Protein AF-A0A957IUA4-F1 (afdb_monomer_lite)

Structure (mmCIF, N/CA/C/O backbone):
data_AF-A0A957IUA4-F1
#
_entry.id   AF-A0A957IUA4-F1
#
loop_
_atom_site.group_PDB
_atom_site.id
_atom_site.type_symbol
_atom_site.label_atom_id
_atom_site.label_alt_id
_atom_site.label_comp_id
_atom_site.label_asym_id
_atom_site.label_entity_id
_atom_site.label_seq_id
_atom_site.pdbx_PDB_ins_code
_atom_site.Cartn_x
_atom_site.Cartn_y
_atom_site.Cartn_z
_atom_site.occupancy
_atom_site.B_iso_or_equiv
_atom_site.auth_seq_id
_atom_site.auth_comp_id
_atom_site.auth_asym_id
_atom_site.auth_atom_id
_atom_site.pdbx_PDB_model_num
ATOM 1 N N . ASN A 1 1 ? -11.545 6.283 6.105 1.00 65.69 1 ASN A N 1
ATOM 2 C CA . ASN A 1 1 ? -11.840 4.854 6.344 1.00 65.69 1 ASN A CA 1
ATOM 3 C C . ASN A 1 1 ? -11.605 4.081 5.069 1.00 65.69 1 ASN A C 1
ATOM 5 O O . ASN A 1 1 ? -12.101 4.502 4.034 1.00 65.69 1 ASN A O 1
ATOM 9 N N . LEU A 1 2 ? -10.830 3.002 5.146 1.00 80.75 2 LEU A N 1
ATOM 10 C CA . LEU A 1 2 ? -10.558 2.102 4.029 1.00 80.75 2 LEU A CA 1
ATOM 11 C C . LEU A 1 2 ? -11.651 1.026 4.011 1.00 80.75 2 LEU A C 1
ATOM 13 O O . LEU A 1 2 ? -11.650 0.143 4.861 1.00 80.75 2 LEU A O 1
ATOM 17 N N . THR A 1 3 ? -12.632 1.161 3.121 1.00 92.12 3 THR A N 1
ATOM 18 C CA . THR A 1 3 ? -13.780 0.235 3.012 1.00 92.12 3 THR A CA 1
ATOM 19 C C . THR A 1 3 ? -13.699 -0.674 1.796 1.00 92.12 3 THR A C 1
ATOM 21 O O . THR A 1 3 ? -14.500 -1.592 1.671 1.00 92.12 3 THR A O 1
ATOM 24 N N . GLU A 1 4 ? -12.751 -0.429 0.900 1.00 93.88 4 GLU A N 1
ATOM 25 C CA . GLU A 1 4 ? -12.513 -1.249 -0.279 1.00 93.88 4 GLU A CA 1
ATOM 26 C C . GLU A 1 4 ? -11.025 -1.571 -0.351 1.00 93.88 4 GLU A C 1
ATOM 28 O O . GLU A 1 4 ? -10.177 -0.706 -0.128 1.00 93.88 4 GLU A O 1
ATOM 33 N N . LEU A 1 5 ? -10.726 -2.837 -0.613 1.00 94.56 5 LEU A N 1
ATOM 34 C CA . LEU A 1 5 ? -9.381 -3.379 -0.711 1.00 94.56 5 LEU A CA 1
ATOM 35 C C . LEU A 1 5 ? -9.303 -4.222 -1.980 1.00 94.56 5 LEU A C 1
ATOM 37 O O . LEU A 1 5 ? -10.234 -4.961 -2.308 1.00 94.56 5 LEU A O 1
ATOM 41 N N . THR A 1 6 ? -8.168 -4.142 -2.658 1.00 94.75 6 THR A N 1
ATOM 42 C CA . THR A 1 6 ? -7.824 -5.034 -3.761 1.00 94.75 6 THR A CA 1
ATOM 43 C C . THR A 1 6 ? -6.549 -5.763 -3.394 1.00 94.75 6 THR A C 1
ATOM 45 O O . THR A 1 6 ? -5.552 -5.127 -3.056 1.00 94.75 6 THR A O 1
ATOM 48 N N . ILE A 1 7 ? -6.602 -7.089 -3.422 1.00 95.69 7 ILE A N 1
ATOM 49 C CA . ILE A 1 7 ? -5.478 -7.962 -3.101 1.00 95.69 7 ILE A CA 1
ATOM 50 C C . ILE A 1 7 ? -5.145 -8.755 -4.356 1.00 95.69 7 ILE A C 1
ATOM 52 O O . ILE A 1 7 ? -6.012 -9.385 -4.962 1.00 95.69 7 ILE A O 1
ATOM 56 N N . PHE A 1 8 ? -3.880 -8.707 -4.743 1.00 95.38 8 PHE A N 1
ATOM 57 C CA . PHE A 1 8 ? -3.334 -9.480 -5.842 1.00 95.38 8 PHE A CA 1
ATOM 58 C C . PHE A 1 8 ? -1.878 -9.813 -5.540 1.00 95.38 8 PHE A C 1
ATOM 60 O O . PHE A 1 8 ? -1.228 -9.142 -4.735 1.00 95.38 8 PHE A O 1
ATOM 67 N N . GLU A 1 9 ? -1.385 -10.850 -6.199 1.00 92.38 9 GLU A N 1
ATOM 68 C CA . GLU A 1 9 ? 0.015 -11.239 -6.159 1.00 92.38 9 GLU A CA 1
ATOM 69 C C . GLU A 1 9 ? 0.682 -10.833 -7.472 1.00 92.38 9 GLU A C 1
ATOM 71 O O . GLU A 1 9 ? 0.046 -10.787 -8.527 1.00 92.38 9 GLU A O 1
ATOM 76 N N . ALA A 1 10 ? 1.968 -10.518 -7.395 1.00 89.56 10 ALA A N 1
ATOM 77 C CA . ALA A 1 10 ? 2.803 -10.258 -8.554 1.00 89.56 10 ALA A CA 1
ATOM 78 C C . ALA A 1 10 ? 4.060 -11.120 -8.450 1.00 89.56 10 ALA A C 1
ATOM 80 O O . ALA A 1 10 ? 4.572 -11.360 -7.352 1.00 89.56 10 ALA A O 1
ATOM 81 N N . GLU A 1 11 ? 4.560 -11.585 -9.592 1.00 88.94 11 GLU A N 1
ATOM 82 C CA . GLU A 1 11 ? 5.797 -12.356 -9.623 1.00 88.94 11 GLU A CA 1
ATOM 83 C C . GLU A 1 11 ? 6.966 -11.510 -9.120 1.00 88.94 11 GLU A C 1
ATOM 85 O O . GLU A 1 11 ? 7.147 -10.350 -9.500 1.00 88.94 11 GLU A O 1
ATOM 90 N N . THR A 1 12 ? 7.793 -12.110 -8.267 1.00 89.44 12 THR A N 1
ATOM 91 C CA . THR A 1 12 ? 9.029 -11.463 -7.836 1.00 89.44 12 THR A CA 1
ATOM 92 C C . THR A 1 12 ? 10.067 -11.624 -8.933 1.00 89.44 12 THR A C 1
ATOM 94 O O . THR A 1 12 ? 10.566 -12.721 -9.174 1.00 89.44 12 THR A O 1
ATOM 97 N N . VAL A 1 13 ? 10.407 -10.518 -9.586 1.00 90.81 13 VAL A N 1
ATOM 98 C CA . VAL A 1 13 ? 11.396 -10.484 -10.665 1.00 90.81 13 VAL A CA 1
ATOM 99 C C . VAL A 1 13 ? 12.536 -9.527 -10.342 1.00 90.81 13 VAL A C 1
ATOM 101 O O . VAL A 1 13 ? 12.398 -8.592 -9.553 1.00 90.81 13 VAL A O 1
ATOM 104 N N . MET A 1 14 ? 13.688 -9.759 -10.971 1.00 92.81 14 MET A N 1
ATOM 105 C CA . MET A 1 14 ? 14.817 -8.840 -10.900 1.00 92.81 14 MET A CA 1
ATOM 106 C C . MET A 1 14 ? 14.629 -7.693 -11.898 1.00 92.81 14 MET A C 1
ATOM 108 O O . MET A 1 14 ? 14.450 -7.916 -13.094 1.00 92.81 14 MET A O 1
ATOM 112 N N . TYR A 1 15 ? 14.736 -6.458 -11.412 1.00 92.12 15 TYR A N 1
ATOM 113 C CA . TYR A 1 15 ? 14.675 -5.259 -12.242 1.00 92.12 15 TYR A CA 1
ATOM 114 C C . TYR A 1 15 ? 16.080 -4.777 -12.597 1.00 92.12 15 TYR A C 1
ATOM 116 O O . TYR A 1 15 ? 16.763 -4.165 -11.778 1.00 92.12 15 TYR A O 1
ATOM 124 N N . LEU A 1 16 ? 16.503 -5.041 -13.831 1.00 95.56 16 LEU A N 1
ATOM 125 C CA . LEU A 1 16 ? 17.795 -4.593 -14.344 1.00 95.56 16 LEU A CA 1
ATOM 126 C C . LEU A 1 16 ? 17.750 -3.085 -14.680 1.00 95.56 16 LEU A C 1
ATOM 128 O O . LEU A 1 16 ? 16.940 -2.689 -15.525 1.00 95.56 16 LEU A O 1
ATOM 132 N N . PRO A 1 17 ? 18.568 -2.216 -14.047 1.00 94.25 17 PRO A N 1
ATOM 133 C CA . PRO A 1 17 ? 18.512 -0.761 -14.243 1.00 94.25 17 PRO A CA 1
ATOM 134 C C . PRO A 1 17 ? 18.662 -0.313 -15.702 1.00 94.25 17 PRO A C 1
ATOM 136 O O . PRO A 1 17 ? 18.082 0.701 -16.101 1.00 94.25 17 PRO A O 1
ATOM 139 N N . GLU A 1 18 ? 19.405 -1.072 -16.506 1.00 97.00 18 GLU A N 1
ATOM 140 C CA . GLU A 1 18 ? 19.619 -0.843 -17.931 1.00 97.00 18 GLU A CA 1
ATOM 141 C C . GLU A 1 18 ? 18.353 -1.009 -18.778 1.00 97.00 18 GLU A C 1
ATOM 143 O O . GLU A 1 18 ? 18.323 -0.516 -19.906 1.00 97.00 18 GLU A O 1
ATOM 148 N N . HIS A 1 19 ? 17.291 -1.631 -18.258 1.00 97.56 19 HIS A N 1
ATOM 149 C CA . HIS A 1 19 ? 15.999 -1.732 -18.941 1.00 97.56 19 HIS A CA 1
ATOM 150 C C . HIS A 1 19 ? 15.154 -0.460 -18.823 1.00 97.56 19 HIS A C 1
ATOM 152 O O . HIS A 1 19 ? 14.096 -0.376 -19.447 1.00 97.56 19 HIS A O 1
ATOM 158 N N . PHE A 1 20 ? 15.616 0.555 -18.085 1.00 97.88 20 PHE A N 1
ATOM 159 C CA . PHE A 1 20 ? 14.823 1.744 -17.785 1.00 97.88 20 PHE A CA 1
ATOM 160 C C . PHE A 1 20 ? 15.475 3.042 -18.264 1.00 97.88 20 PHE A C 1
ATOM 162 O O . PHE A 1 20 ? 16.696 3.210 -18.259 1.00 97.88 20 PHE A O 1
ATOM 169 N N . VAL A 1 21 ? 14.633 3.985 -18.685 1.00 98.06 21 VAL A N 1
ATOM 170 C CA . VAL A 1 21 ? 14.990 5.390 -18.885 1.00 98.06 21 VAL A CA 1
ATOM 171 C C . VAL A 1 21 ? 14.698 6.135 -17.592 1.00 98.06 21 VAL A C 1
ATOM 173 O O . VAL A 1 21 ? 13.543 6.250 -17.178 1.00 98.06 21 VAL A O 1
ATOM 176 N N . TRP A 1 22 ? 15.750 6.654 -16.972 1.00 97.00 22 TRP A N 1
ATOM 177 C CA . TRP A 1 22 ? 15.670 7.392 -15.718 1.00 97.00 22 TRP A CA 1
ATOM 178 C C . TRP A 1 22 ? 15.612 8.894 -15.987 1.00 97.00 22 TRP A C 1
ATOM 180 O O . TRP A 1 22 ? 16.460 9.434 -16.698 1.00 97.00 22 TRP A O 1
ATOM 190 N N . LYS A 1 23 ? 14.622 9.587 -15.420 1.00 97.25 23 LYS A N 1
ATOM 191 C CA . LYS A 1 23 ? 14.477 11.044 -15.558 1.00 97.25 23 LYS A CA 1
ATOM 192 C C . LYS A 1 23 ? 13.924 11.6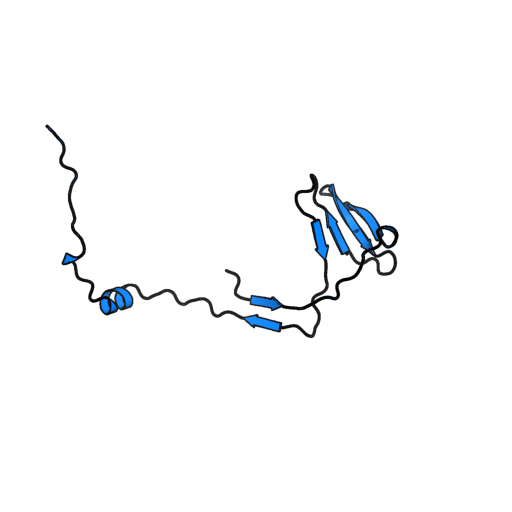76 -14.292 1.00 97.25 23 LYS A C 1
ATOM 194 O O . LYS A 1 23 ? 13.205 11.038 -13.531 1.00 97.25 23 LYS A O 1
ATOM 199 N N . ARG A 1 24 ? 14.244 12.951 -14.074 1.00 96.81 24 ARG A N 1
ATOM 200 C CA . ARG A 1 24 ? 13.656 13.731 -12.982 1.00 96.81 24 ARG A CA 1
ATOM 201 C C . ARG A 1 24 ? 12.371 14.410 -13.442 1.00 96.81 24 ARG A C 1
ATOM 203 O O 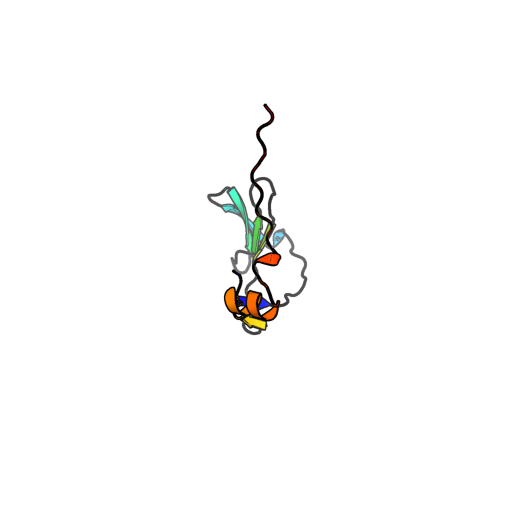. ARG A 1 24 ? 12.345 15.002 -14.520 1.00 96.81 24 ARG A O 1
ATOM 210 N N . ASN A 1 25 ? 11.316 14.337 -12.635 1.00 96.00 25 ASN A N 1
ATOM 211 C CA . ASN A 1 25 ? 10.067 15.051 -12.906 1.00 96.00 25 ASN A CA 1
ATOM 212 C C . ASN A 1 25 ? 10.098 16.492 -12.351 1.00 96.00 25 ASN A C 1
ATOM 214 O O . ASN A 1 25 ? 11.057 16.905 -11.698 1.00 96.00 25 ASN A O 1
ATOM 218 N N . LYS A 1 26 ? 9.017 17.264 -12.557 1.00 96.50 26 LYS A N 1
ATOM 219 C CA . LYS A 1 26 ? 8.893 18.660 -12.074 1.00 96.50 26 LYS A CA 1
ATOM 220 C C . LYS A 1 26 ? 9.032 18.818 -10.551 1.00 96.50 26 LYS A C 1
ATOM 222 O O . LYS A 1 26 ? 9.312 19.913 -10.082 1.00 96.50 26 LYS A O 1
ATOM 227 N N . ARG A 1 27 ? 8.811 17.747 -9.784 1.00 94.50 27 ARG A N 1
ATOM 228 C CA . ARG A 1 27 ? 8.933 17.699 -8.316 1.00 94.50 27 ARG A CA 1
ATOM 229 C C . ARG A 1 27 ? 10.272 17.115 -7.860 1.00 94.50 27 ARG A C 1
ATOM 231 O O . ARG A 1 27 ? 10.438 16.822 -6.683 1.00 94.50 27 ARG A O 1
ATOM 238 N N . ASN A 1 28 ? 11.217 16.946 -8.785 1.00 95.00 28 ASN A N 1
ATOM 239 C CA . ASN A 1 28 ? 12.541 16.383 -8.549 1.00 95.00 28 ASN A CA 1
ATOM 240 C C . ASN A 1 28 ? 12.543 14.902 -8.105 1.00 95.00 28 ASN A C 1
ATOM 242 O O . ASN A 1 28 ? 13.572 14.409 -7.639 1.00 95.00 28 ASN A O 1
ATOM 246 N N . ASN A 1 29 ? 11.434 14.172 -8.283 1.00 96.81 29 ASN A N 1
ATOM 247 C CA . ASN A 1 29 ? 11.439 12.714 -8.128 1.00 96.81 29 ASN A CA 1
ATOM 248 C C . ASN A 1 29 ? 12.260 12.098 -9.259 1.00 96.81 29 ASN A C 1
ATOM 250 O O . ASN A 1 29 ? 12.144 12.545 -10.400 1.00 96.81 29 ASN A O 1
ATOM 254 N N . LEU A 1 30 ? 13.032 11.056 -8.961 1.00 96.94 30 LEU A N 1
ATOM 255 C CA . LEU A 1 30 ? 13.667 10.226 -9.975 1.00 96.94 30 LEU A CA 1
ATOM 256 C C . LEU A 1 30 ? 12.672 9.141 -10.406 1.00 96.94 30 LEU A C 1
ATOM 258 O O . LEU A 1 30 ? 12.294 8.284 -9.613 1.00 96.94 30 LEU A O 1
ATOM 262 N N . GLU A 1 31 ? 12.229 9.198 -11.653 1.00 97.88 31 GLU A N 1
ATOM 263 C CA . GLU A 1 31 ? 11.273 8.263 -12.239 1.00 97.88 31 GLU A CA 1
ATOM 264 C C . GLU A 1 31 ? 11.964 7.349 -13.248 1.00 97.88 31 GLU A C 1
ATOM 266 O O . GLU A 1 31 ? 12.855 7.786 -13.980 1.00 97.88 31 GLU A O 1
ATOM 271 N N . ALA A 1 32 ? 11.517 6.099 -13.317 1.00 97.88 32 ALA A N 1
ATOM 272 C CA . ALA A 1 32 ? 12.007 5.110 -14.268 1.00 97.88 32 ALA A CA 1
ATOM 273 C C . ALA A 1 32 ? 10.887 4.649 -15.196 1.00 97.88 32 ALA A C 1
ATOM 275 O O . ALA A 1 32 ? 9.835 4.197 -14.732 1.00 97.88 32 ALA A O 1
ATOM 276 N N . PHE A 1 33 ? 11.135 4.721 -16.498 1.00 98.06 33 PHE A N 1
ATOM 277 C CA . PHE A 1 33 ? 10.217 4.262 -17.534 1.00 98.06 33 PHE A CA 1
ATOM 278 C C . PHE A 1 33 ? 10.828 3.062 -18.249 1.00 98.06 33 PHE A C 1
ATOM 280 O O . PHE A 1 33 ? 11.987 3.115 -18.653 1.00 98.06 33 PHE A O 1
ATOM 287 N N . ASP A 1 34 ? 10.074 1.978 -18.391 1.00 97.25 34 ASP A N 1
ATOM 288 C CA . ASP A 1 34 ? 10.507 0.778 -19.111 1.00 97.25 34 ASP A CA 1
ATOM 289 C C . ASP A 1 34 ? 10.841 1.133 -20.570 1.00 97.25 34 ASP A C 1
ATOM 291 O O . ASP A 1 34 ? 10.025 1.726 -21.272 1.00 97.25 34 ASP A O 1
ATOM 295 N N . LYS A 1 35 ? 12.048 0.797 -21.040 1.00 97.88 35 LYS A N 1
ATOM 296 C CA . LYS A 1 35 ? 12.533 1.186 -22.377 1.00 97.88 35 LYS A CA 1
ATOM 297 C C . LYS A 1 35 ? 11.706 0.601 -23.519 1.00 97.88 35 LYS A C 1
ATOM 299 O O . LYS A 1 35 ? 11.657 1.198 -24.590 1.00 97.88 35 LYS A O 1
ATOM 304 N N . ARG A 1 36 ? 11.095 -0.569 -23.319 1.00 96.69 36 ARG A N 1
ATOM 305 C CA . ARG A 1 36 ? 10.356 -1.297 -24.359 1.00 96.69 36 ARG A CA 1
ATOM 306 C C . ARG A 1 36 ? 8.917 -0.808 -24.473 1.00 96.69 36 ARG A C 1
ATOM 308 O O . ARG A 1 36 ? 8.377 -0.737 -25.570 1.00 96.69 36 ARG A O 1
ATOM 315 N N . THR A 1 37 ? 8.292 -0.514 -23.341 1.00 95.94 37 THR A N 1
ATOM 316 C CA . THR A 1 37 ? 6.854 -0.220 -23.242 1.00 95.94 37 THR A CA 1
ATOM 317 C C . THR A 1 37 ? 6.554 1.240 -22.926 1.00 95.94 37 THR A C 1
ATOM 319 O O . THR A 1 37 ? 5.411 1.666 -23.053 1.00 95.94 37 THR A O 1
ATOM 322 N N . ASN A 1 38 ? 7.563 2.014 -22.514 1.00 96.06 38 ASN A N 1
ATOM 323 C CA . ASN A 1 38 ? 7.434 3.383 -22.017 1.00 96.06 38 ASN A CA 1
ATOM 324 C C . ASN A 1 38 ? 6.482 3.516 -20.809 1.00 96.06 38 ASN A C 1
ATOM 326 O O . ASN A 1 38 ? 5.964 4.596 -20.525 1.00 96.06 38 ASN A O 1
ATOM 330 N N . VAL A 1 39 ? 6.246 2.419 -20.082 1.00 95.94 39 VAL A N 1
ATOM 331 C CA . VAL A 1 39 ? 5.425 2.402 -18.866 1.00 95.94 39 VAL A CA 1
ATOM 332 C C . VAL A 1 39 ? 6.252 2.897 -17.682 1.00 95.94 39 VAL A C 1
ATOM 334 O O . VAL A 1 39 ? 7.397 2.486 -17.495 1.00 95.94 39 VAL A O 1
ATOM 337 N N . HIS A 1 40 ? 5.669 3.772 -16.864 1.00 97.19 40 HIS A N 1
ATOM 338 C CA . HIS A 1 40 ? 6.271 4.243 -15.615 1.00 97.19 40 HIS A CA 1
A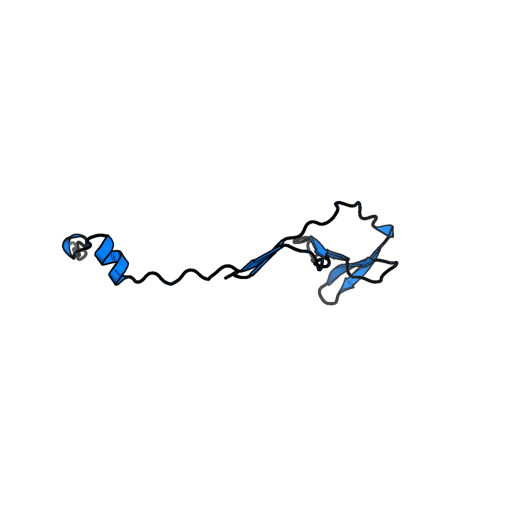TOM 339 C C . HIS A 1 40 ? 6.288 3.109 -14.584 1.00 97.19 40 HIS A C 1
ATOM 341 O O . HIS A 1 40 ? 5.232 2.624 -14.193 1.00 97.19 40 HIS A O 1
ATOM 347 N N . ARG A 1 41 ? 7.480 2.681 -14.155 1.00 96.06 41 ARG A N 1
ATOM 348 C CA . ARG A 1 41 ? 7.662 1.545 -13.236 1.00 96.06 41 ARG A CA 1
ATOM 349 C C . ARG A 1 41 ? 8.141 1.939 -11.850 1.00 96.06 41 ARG A C 1
ATOM 351 O O . ARG A 1 41 ? 7.691 1.349 -10.875 1.00 96.06 41 ARG A O 1
ATOM 358 N N . PHE A 1 42 ? 9.011 2.942 -11.742 1.00 96.88 42 PHE A N 1
ATOM 359 C CA . PHE A 1 42 ? 9.565 3.341 -10.446 1.00 96.88 42 PHE A CA 1
ATOM 360 C C . PHE A 1 42 ? 9.460 4.835 -10.202 1.00 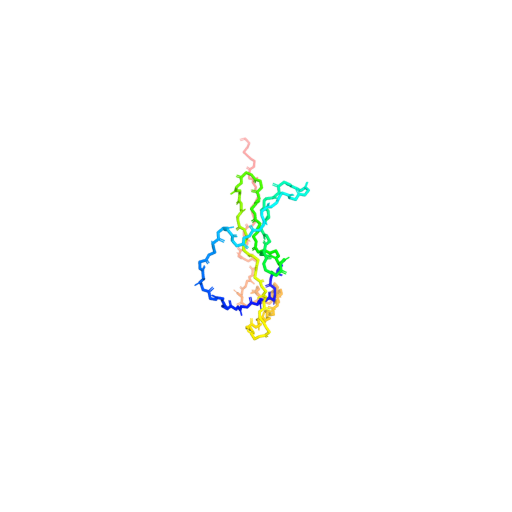96.88 42 PHE A C 1
ATOM 362 O O . PHE A 1 42 ? 9.641 5.642 -11.113 1.00 96.88 42 PHE A O 1
ATOM 369 N N . THR A 1 43 ? 9.230 5.197 -8.942 1.00 97.38 43 THR A N 1
ATOM 370 C CA . THR A 1 43 ? 9.384 6.567 -8.449 1.00 97.38 43 THR A CA 1
ATOM 371 C C . THR A 1 43 ? 10.213 6.557 -7.178 1.00 97.38 43 THR A C 1
ATOM 373 O O . THR A 1 43 ? 9.840 5.929 -6.189 1.00 97.38 43 THR A O 1
ATOM 376 N N . TRP A 1 44 ? 11.307 7.306 -7.184 1.00 96.12 44 TRP A N 1
ATOM 377 C CA . TRP A 1 44 ? 12.112 7.589 -6.007 1.00 96.12 44 TRP A CA 1
ATOM 378 C C . TRP A 1 44 ? 11.949 9.062 -5.632 1.00 96.12 44 TRP A C 1
ATOM 380 O O . TRP A 1 44 ? 12.231 9.955 -6.437 1.00 96.12 44 TRP A O 1
ATOM 390 N N . GLN A 1 45 ? 11.459 9.329 -4.423 1.00 95.56 45 GLN A N 1
ATOM 391 C CA . GLN A 1 45 ? 11.288 10.696 -3.933 1.00 95.56 45 GLN A CA 1
ATOM 392 C C . GLN A 1 45 ? 12.637 11.380 -3.636 1.00 95.56 45 GLN A C 1
ATOM 394 O O . GLN A 1 45 ? 13.612 10.702 -3.285 1.00 95.56 45 GLN A O 1
ATOM 399 N N . PRO A 1 46 ? 12.706 12.725 -3.734 1.00 91.94 46 PRO A N 1
ATOM 400 C CA . PRO A 1 46 ? 13.829 13.509 -3.243 1.00 91.94 46 PRO A CA 1
ATOM 401 C C . PRO A 1 46 ? 14.196 13.118 -1.814 1.00 91.94 46 PRO A C 1
ATOM 403 O O . PRO A 1 46 ? 13.332 12.754 -1.021 1.00 91.94 46 PRO A O 1
ATOM 406 N N . HIS A 1 47 ? 15.482 13.206 -1.482 1.00 87.00 47 HIS A N 1
ATOM 407 C CA . HIS A 1 47 ? 16.014 12.877 -0.152 1.00 87.00 47 HIS A CA 1
ATOM 408 C C . HIS A 1 47 ? 15.855 11.408 0.278 1.00 87.00 47 HIS A C 1
ATOM 410 O O . HIS A 1 47 ? 16.263 11.055 1.378 1.00 87.00 47 HIS A O 1
ATOM 416 N N . GLY A 1 48 ? 15.331 10.539 -0.592 1.00 79.69 48 GLY A N 1
ATOM 417 C CA . GLY A 1 48 ? 15.315 9.095 -0.378 1.00 79.69 48 GLY A CA 1
ATOM 418 C C . GLY A 1 48 ? 14.258 8.590 0.604 1.00 79.69 48 GLY A C 1
ATOM 419 O O . GLY A 1 48 ? 14.314 7.425 0.979 1.00 79.69 48 GLY A O 1
ATOM 420 N N . SER A 1 49 ? 13.282 9.419 0.985 1.00 89.31 49 SER A N 1
ATOM 421 C CA . SER A 1 49 ? 12.224 9.069 1.947 1.00 89.31 49 SER A CA 1
ATOM 422 C C . SER A 1 49 ? 11.346 7.893 1.516 1.00 89.31 49 SER A C 1
ATOM 424 O O . SER A 1 49 ? 10.764 7.223 2.365 1.00 89.31 49 SER A O 1
ATOM 426 N N . GLN A 1 50 ? 11.218 7.652 0.207 1.00 95.75 50 GLN A N 1
ATOM 427 C CA . GLN A 1 50 ? 10.353 6.609 -0.332 1.00 95.75 50 GLN A CA 1
ATOM 428 C C . GLN A 1 50 ? 10.807 6.150 -1.721 1.00 95.75 50 GLN A C 1
ATOM 430 O O . GLN A 1 50 ? 11.106 6.968 -2.599 1.00 95.75 50 GLN A O 1
ATOM 435 N N . PHE A 1 51 ? 10.761 4.835 -1.930 1.00 94.31 51 PHE A N 1
ATOM 436 C CA . PHE A 1 51 ? 10.864 4.178 -3.229 1.00 94.31 51 PHE A CA 1
ATOM 437 C C . PHE A 1 51 ? 9.551 3.443 -3.515 1.00 94.31 51 PHE A C 1
ATOM 439 O O . PHE A 1 51 ? 9.055 2.705 -2.668 1.00 94.31 51 PHE A O 1
ATOM 446 N N 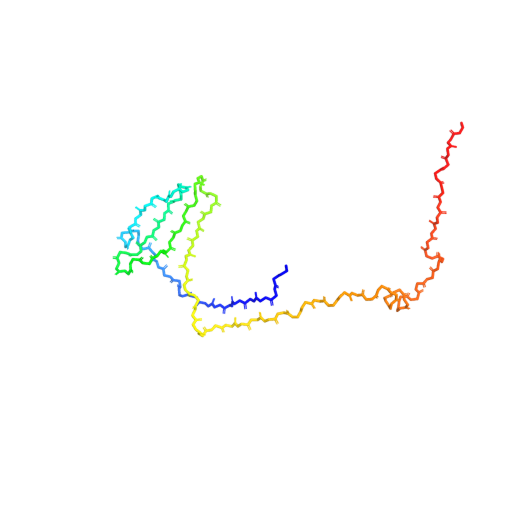. THR A 1 52 ? 8.955 3.692 -4.680 1.00 95.44 52 THR A N 1
ATOM 447 C CA . THR A 1 52 ? 7.662 3.124 -5.087 1.00 95.44 52 THR A CA 1
ATOM 448 C C . THR A 1 52 ? 7.830 2.318 -6.365 1.00 95.44 52 THR A C 1
ATOM 450 O O . THR A 1 52 ? 8.373 2.836 -7.343 1.00 95.44 52 THR A O 1
ATOM 453 N N . ILE A 1 53 ? 7.314 1.090 -6.357 1.00 94.25 53 ILE A N 1
ATOM 454 C CA . ILE A 1 53 ? 7.140 0.241 -7.537 1.00 94.25 53 ILE A CA 1
ATOM 455 C C . ILE A 1 53 ? 5.684 0.372 -7.986 1.00 94.25 53 ILE A C 1
ATOM 457 O O . ILE A 1 53 ? 4.771 0.264 -7.169 1.00 94.25 53 ILE A O 1
ATOM 461 N N . ILE A 1 54 ? 5.477 0.667 -9.266 1.00 94.00 54 ILE A N 1
ATOM 462 C CA . ILE A 1 54 ? 4.159 0.858 -9.866 1.00 94.00 54 ILE A CA 1
ATOM 463 C C . ILE A 1 54 ? 3.793 -0.421 -10.616 1.00 94.00 54 ILE A C 1
ATOM 465 O O . ILE A 1 54 ? 4.401 -0.746 -11.639 1.00 94.00 54 ILE A O 1
ATOM 469 N N . GLU A 1 55 ? 2.771 -1.110 -10.113 1.00 91.56 55 GLU A N 1
ATOM 470 C CA . GLU A 1 55 ? 2.202 -2.299 -10.741 1.00 91.56 55 GLU A CA 1
ATOM 471 C C . GLU A 1 55 ? 0.780 -2.052 -11.228 1.00 91.56 55 GLU A C 1
ATOM 473 O O . GLU A 1 55 ? -0.010 -1.338 -10.604 1.00 91.56 55 GLU A O 1
ATOM 478 N N . SER A 1 56 ? 0.449 -2.669 -12.359 1.00 90.44 56 SER A N 1
ATOM 479 C CA . SER A 1 56 ? -0.924 -2.742 -12.839 1.00 90.44 56 SER A CA 1
ATOM 480 C C . SER A 1 56 ? -1.688 -3.787 -12.036 1.00 90.44 56 SER A C 1
ATOM 482 O O . SER A 1 56 ? -1.256 -4.935 -11.955 1.00 90.44 56 SER A O 1
ATOM 484 N N . VAL A 1 57 ? -2.844 -3.407 -11.500 1.00 92.62 57 VAL A N 1
ATOM 485 C CA . VAL A 1 57 ? -3.758 -4.353 -10.856 1.00 92.62 57 VAL A CA 1
ATOM 486 C C . VAL A 1 57 ? -4.320 -5.304 -11.927 1.00 92.62 57 VAL A C 1
ATOM 488 O O . VAL A 1 57 ? -4.861 -4.815 -12.924 1.00 92.62 57 VAL A O 1
ATOM 491 N N . PRO A 1 58 ? -4.192 -6.634 -11.772 1.00 93.69 58 PRO A N 1
ATOM 492 C CA . PRO A 1 58 ? -4.734 -7.591 -12.730 1.00 93.69 58 PRO A CA 1
ATOM 493 C C . PRO A 1 58 ? -6.267 -7.633 -12.679 1.00 93.69 58 PRO A C 1
ATOM 495 O O . PRO A 1 58 ? -6.882 -7.342 -11.653 1.00 93.69 58 PRO A O 1
ATOM 498 N N . ASN A 1 59 ? -6.889 -8.044 -13.790 1.00 93.38 59 ASN A N 1
ATOM 499 C CA . ASN A 1 59 ? -8.346 -8.222 -13.859 1.00 93.38 59 ASN A CA 1
ATOM 500 C C . ASN A 1 59 ? -8.830 -9.303 -12.882 1.00 93.38 59 ASN A C 1
ATOM 502 O O . ASN A 1 59 ? -9.881 -9.158 -12.263 1.00 93.38 59 ASN A O 1
ATOM 506 N N . GLU A 1 60 ? -8.051 -10.375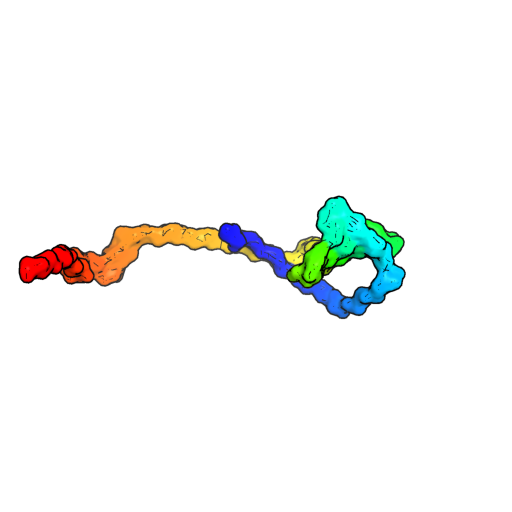 -12.740 1.00 94.12 60 GLU A N 1
ATOM 507 C CA . GLU A 1 60 ? -8.283 -11.427 -11.756 1.00 94.12 60 GLU A CA 1
ATOM 508 C C . GLU A 1 60 ? -7.576 -11.049 -10.452 1.00 94.12 60 GLU A C 1
ATOM 510 O O . GLU A 1 60 ? -6.368 -11.217 -10.299 1.00 94.12 60 GLU A O 1
ATOM 515 N N . CYS A 1 61 ? -8.333 -10.482 -9.516 1.00 95.81 61 CYS A N 1
ATOM 516 C CA . CYS A 1 61 ? -7.856 -10.121 -8.186 1.00 95.81 61 CYS A CA 1
ATOM 517 C C . CYS A 1 61 ? -8.963 -10.296 -7.141 1.00 95.81 61 CYS A C 1
ATOM 519 O O . CYS A 1 61 ? -10.154 -10.348 -7.459 1.00 95.81 61 CYS A O 1
ATOM 521 N N . LEU A 1 62 ? -8.573 -10.380 -5.869 1.00 96.88 62 LEU A N 1
ATOM 522 C CA . LEU A 1 62 ? -9.515 -10.443 -4.761 1.00 96.88 62 LEU A CA 1
ATOM 523 C C . LEU A 1 62 ? -9.976 -9.028 -4.394 1.00 96.88 62 LEU A C 1
ATOM 525 O O . LEU A 1 62 ? -9.184 -8.190 -3.959 1.00 96.88 62 LEU A O 1
ATOM 529 N N . LEU A 1 63 ? -11.280 -8.782 -4.523 1.00 96.31 63 LEU A N 1
ATOM 530 C CA . LEU A 1 63 ? -11.926 -7.539 -4.110 1.00 96.31 63 LEU A CA 1
ATOM 531 C C . LEU A 1 63 ? -12.634 -7.744 -2.770 1.00 96.31 63 LEU A C 1
ATOM 533 O O . LEU A 1 63 ? -13.570 -8.536 -2.671 1.00 96.31 63 LEU A O 1
ATOM 537 N N . ILE A 1 64 ? -12.218 -7.005 -1.742 1.00 96.25 64 ILE A N 1
ATOM 538 C CA . ILE A 1 64 ? -12.854 -7.040 -0.422 1.00 96.25 64 ILE A CA 1
ATOM 539 C C . ILE A 1 64 ? -13.549 -5.707 -0.182 1.00 96.25 64 ILE A C 1
ATOM 541 O O . ILE A 1 64 ? -12.917 -4.650 -0.179 1.00 96.25 64 ILE A O 1
ATOM 545 N N . LYS A 1 65 ? -14.859 -5.767 0.065 1.00 95.50 65 LYS A N 1
ATOM 546 C CA . LYS A 1 65 ? -15.654 -4.620 0.506 1.00 95.50 65 LYS A CA 1
ATOM 547 C C . LYS A 1 65 ? -16.044 -4.809 1.961 1.00 95.50 65 LYS A C 1
ATOM 549 O O . LYS A 1 65 ? -16.728 -5.765 2.315 1.00 95.50 65 LYS A O 1
ATOM 554 N N . LEU A 1 66 ? -15.603 -3.888 2.803 1.00 92.12 66 LEU A N 1
ATOM 555 C CA . LEU A 1 66 ? -15.928 -3.860 4.217 1.00 92.12 66 LEU A CA 1
ATOM 556 C C . LEU A 1 66 ? -17.177 -3.012 4.423 1.00 92.12 66 LEU A C 1
ATOM 558 O O . LEU A 1 66 ? -17.241 -1.851 4.011 1.00 92.12 66 LEU A O 1
ATOM 562 N N . GLN A 1 67 ? -18.159 -3.569 5.124 1.00 89.88 67 GLN A N 1
ATOM 563 C CA . GLN A 1 67 ? -19.233 -2.752 5.661 1.00 89.88 67 GLN A CA 1
ATOM 564 C C . GLN A 1 67 ? -18.646 -1.850 6.747 1.00 89.88 67 GLN A C 1
ATOM 566 O O . GLN A 1 67 ? -18.009 -2.328 7.686 1.00 89.88 67 GLN A O 1
ATOM 571 N N . SER A 1 68 ? -18.877 -0.541 6.636 1.00 87.88 68 SER A N 1
ATOM 572 C CA . SER A 1 68 ? -18.488 0.367 7.713 1.00 87.88 68 SER A CA 1
ATOM 573 C C . SER A 1 68 ? -19.184 -0.057 9.010 1.00 87.88 68 SER A C 1
ATOM 575 O O . SER A 1 68 ? -20.395 -0.321 8.983 1.00 87.88 68 SER A O 1
ATOM 577 N N . PRO A 1 69 ? -18.458 -0.129 10.140 1.00 85.00 69 PRO A N 1
ATOM 578 C CA . PRO A 1 69 ? -19.076 -0.467 11.408 1.00 85.00 69 PRO A CA 1
ATOM 579 C C . PRO A 1 69 ? -20.178 0.550 11.696 1.00 85.00 69 PRO A C 1
ATOM 581 O O . PRO A 1 69 ? -19.991 1.763 11.547 1.00 85.00 69 PRO A O 1
ATOM 584 N N . ARG A 1 70 ? -21.357 0.047 12.070 1.00 86.81 70 ARG A N 1
ATOM 585 C CA . ARG A 1 70 ? -22.444 0.920 12.512 1.00 86.81 70 ARG A CA 1
ATOM 586 C C . ARG A 1 70 ? -21.986 1.621 13.785 1.00 86.81 70 ARG A C 1
ATOM 588 O O . ARG A 1 70 ? -21.297 1.023 14.612 1.00 86.81 70 ARG A O 1
ATOM 595 N N . LYS A 1 71 ? -22.365 2.889 13.943 1.00 88.88 71 LYS A N 1
ATOM 596 C CA . LYS A 1 71 ? -22.180 3.565 15.227 1.00 88.88 71 LYS A CA 1
ATOM 597 C C . LYS A 1 71 ? -22.956 2.775 16.278 1.00 88.88 71 LYS A C 1
ATOM 599 O O . LYS A 1 71 ? -24.106 2.415 16.032 1.00 88.88 71 LYS A O 1
ATOM 604 N N . LEU A 1 72 ? -22.308 2.491 17.403 1.00 90.31 72 LEU A N 1
ATOM 605 C CA . LEU A 1 72 ? -22.990 1.890 18.538 1.00 90.31 72 LEU A CA 1
ATOM 606 C C . LEU A 1 72 ? -24.049 2.869 19.038 1.00 90.31 72 LEU A C 1
ATOM 608 O O . LEU A 1 72 ? -23.774 4.064 19.186 1.00 90.31 72 LEU A O 1
ATOM 612 N N . ASP A 1 73 ? -25.244 2.348 19.279 1.00 93.25 73 ASP A N 1
ATOM 613 C CA . ASP A 1 73 ? -26.261 3.070 20.022 1.00 93.25 73 ASP A CA 1
ATOM 614 C C . ASP A 1 73 ? -25.813 3.123 21.484 1.00 93.25 73 ASP A C 1
ATOM 616 O O . ASP A 1 73 ? -25.678 2.093 22.147 1.00 93.25 73 ASP A O 1
ATOM 620 N N . LYS A 1 74 ? -25.504 4.333 21.955 1.00 94.00 74 LYS A N 1
ATOM 621 C CA . LYS A 1 74 ? -24.976 4.544 23.302 1.00 94.00 74 LYS A CA 1
ATOM 622 C C . LYS A 1 74 ? -25.969 4.075 24.357 1.00 94.00 74 LYS A C 1
ATOM 624 O O . LYS A 1 74 ? -25.544 3.454 25.325 1.00 94.00 74 LYS A O 1
ATOM 629 N N . ASP A 1 75 ? -27.256 4.330 24.148 1.00 93.62 75 ASP A N 1
ATOM 630 C CA . ASP A 1 75 ? -28.288 4.020 25.133 1.00 93.62 75 ASP A CA 1
ATOM 631 C C . ASP A 1 75 ? -28.476 2.505 25.228 1.00 93.62 75 ASP A C 1
ATOM 633 O O . ASP A 1 75 ? -28.470 1.947 26.324 1.00 93.62 75 ASP A O 1
ATOM 637 N N . ALA A 1 76 ? -28.504 1.816 24.082 1.00 94.25 76 ALA A N 1
ATOM 638 C CA . ALA A 1 76 ? -28.564 0.356 24.043 1.00 94.25 76 ALA A CA 1
ATOM 639 C C . ALA A 1 76 ? -27.342 -0.303 24.711 1.00 94.25 76 ALA A C 1
ATOM 641 O O . ALA A 1 76 ? -27.482 -1.308 25.408 1.00 94.25 76 ALA A O 1
ATOM 642 N N . VAL A 1 77 ? -26.140 0.261 24.529 1.00 95.31 77 VAL A N 1
ATOM 643 C CA . VAL A 1 77 ? -24.919 -0.233 25.190 1.00 95.31 77 VAL A CA 1
ATOM 644 C C . VAL A 1 77 ? -24.990 -0.032 26.703 1.00 95.31 77 VAL A C 1
ATOM 646 O O . VAL A 1 77 ? -24.711 -0.969 27.446 1.00 95.31 77 VAL A O 1
ATOM 649 N N . LEU A 1 78 ? -25.380 1.157 27.173 1.00 95.25 78 LEU A N 1
ATOM 650 C CA . LEU A 1 78 ? -25.514 1.438 28.607 1.00 95.25 78 LEU A CA 1
ATOM 651 C C . LEU A 1 78 ? -26.573 0.541 29.258 1.00 95.25 78 LEU A C 1
ATOM 653 O O . LEU A 1 78 ? -26.333 -0.009 30.332 1.00 95.25 78 LEU A O 1
ATOM 657 N N . GLN A 1 79 ? -27.699 0.320 28.578 1.00 95.69 79 GLN A N 1
ATOM 658 C CA . GLN A 1 79 ? -28.741 -0.592 29.037 1.00 95.69 79 GLN A CA 1
ATOM 659 C C . GLN A 1 79 ? -28.231 -2.036 29.139 1.00 95.69 79 GLN A C 1
ATOM 661 O O . GLN A 1 79 ? -28.461 -2.691 30.152 1.00 95.69 79 GLN A O 1
ATOM 666 N N . ALA A 1 80 ? -27.506 -2.534 28.131 1.00 96.50 80 ALA A N 1
ATOM 667 C CA . ALA A 1 80 ? -26.945 -3.888 28.149 1.00 96.50 80 ALA A CA 1
ATOM 668 C C . ALA A 1 80 ? -25.916 -4.100 29.275 1.00 96.50 80 ALA A C 1
ATOM 670 O O . ALA A 1 80 ? -25.746 -5.219 29.757 1.00 96.50 80 ALA A O 1
ATOM 671 N N . LEU A 1 81 ? -25.243 -3.030 29.704 1.00 96.31 81 LEU A N 1
ATOM 672 C CA . LEU A 1 81 ? -24.297 -3.043 30.819 1.00 96.31 81 LEU A CA 1
ATOM 673 C C . LEU A 1 81 ? -24.973 -2.915 32.193 1.00 96.31 81 LEU A C 1
ATOM 675 O O . LEU A 1 81 ? -24.271 -2.962 33.201 1.00 96.31 81 LEU A O 1
ATOM 679 N N . ASN A 1 82 ? -26.301 -2.749 32.246 1.00 96.06 82 ASN A N 1
ATOM 680 C CA . ASN A 1 82 ? -27.035 -2.348 33.449 1.00 96.06 82 ASN A CA 1
ATOM 681 C C . ASN A 1 82 ? -26.405 -1.114 34.111 1.00 96.06 82 ASN A C 1
ATOM 683 O O . ASN A 1 82 ? -26.271 -1.048 35.332 1.00 96.06 82 ASN A O 1
ATOM 687 N N . PHE A 1 83 ? -25.972 -0.156 33.290 1.00 95.75 83 PHE A N 1
ATOM 688 C CA . PHE A 1 83 ? -25.472 1.108 33.796 1.00 95.75 83 PHE A CA 1
ATOM 689 C C . PHE A 1 83 ? -26.594 1.852 34.521 1.00 95.75 83 PHE A C 1
ATOM 691 O O . PHE A 1 83 ? -27.707 1.987 34.007 1.00 95.75 83 PHE A O 1
ATOM 698 N N . ASP A 1 84 ? -26.263 2.410 35.676 1.00 94.88 84 ASP A N 1
ATOM 699 C CA . ASP A 1 84 ? -27.107 3.358 36.382 1.00 94.88 84 ASP A CA 1
ATOM 700 C C . ASP A 1 84 ? -26.252 4.494 36.966 1.00 94.88 84 ASP A C 1
ATOM 702 O O . ASP A 1 84 ? -25.018 4.450 36.965 1.00 94.88 84 ASP A O 1
ATOM 706 N N . SER A 1 85 ? -26.905 5.548 37.458 1.00 92.44 85 SER A N 1
ATOM 707 C CA . SER A 1 85 ? -26.223 6.754 37.942 1.00 92.44 85 SER A CA 1
ATOM 708 C C . SER A 1 85 ? -25.270 6.518 39.120 1.00 92.44 85 SER A C 1
ATOM 710 O O . SER A 1 85 ? -24.402 7.355 39.350 1.00 92.44 85 SER A O 1
ATOM 712 N N . SER A 1 86 ? -25.391 5.406 39.853 1.00 94.75 86 SER A N 1
ATOM 713 C CA . SER A 1 86 ? -24.486 5.054 40.957 1.00 94.75 86 SER A CA 1
ATOM 714 C C . SER A 1 86 ? -23.052 4.779 40.502 1.00 94.75 86 SER A C 1
ATOM 716 O O . SER A 1 86 ? -22.125 4.882 41.302 1.00 94.75 86 SER A O 1
ATOM 718 N N . TRP A 1 87 ? -22.844 4.488 39.215 1.00 94.31 87 TRP A N 1
ATOM 719 C CA . TRP A 1 87 ? -21.517 4.261 38.643 1.00 94.31 87 TRP A CA 1
ATOM 720 C C . TRP A 1 87 ? -20.686 5.546 38.533 1.00 94.31 87 TRP A C 1
ATOM 722 O O . TRP A 1 87 ? -19.478 5.478 38.301 1.00 94.31 87 TRP A O 1
ATOM 732 N N . VAL A 1 88 ? -21.310 6.721 38.667 1.00 94.75 88 VAL A N 1
ATOM 733 C CA . VAL A 1 88 ? -20.643 8.016 38.517 1.00 94.75 88 VAL A CA 1
ATOM 734 C C . VAL A 1 88 ? -20.645 8.763 39.845 1.00 94.75 88 VAL A C 1
ATOM 736 O O . VAL A 1 88 ? -21.675 9.250 40.304 1.00 94.75 88 VAL A O 1
ATOM 739 N N . THR A 1 89 ? -19.458 8.942 40.420 1.00 94.06 89 THR A N 1
ATOM 740 C CA . THR A 1 89 ? -19.264 9.812 41.584 1.00 94.06 89 THR A CA 1
ATOM 741 C C . THR A 1 89 ? -18.800 11.187 41.122 1.00 94.06 89 THR A C 1
ATOM 743 O O . THR A 1 89 ? -17.681 11.342 40.632 1.00 94.06 89 THR A O 1
ATOM 746 N N . VAL A 1 90 ? -19.647 12.200 41.299 1.00 91.38 90 VAL A N 1
ATOM 747 C CA . VAL A 1 90 ? -19.300 13.596 41.004 1.00 91.38 90 VAL A CA 1
ATOM 748 C C . VAL A 1 90 ? -18.782 14.259 42.277 1.00 91.38 90 VAL A C 1
ATOM 750 O O . VAL A 1 90 ? -19.511 14.376 43.260 1.00 91.38 90 VAL A O 1
ATOM 753 N N . THR A 1 91 ? -17.528 14.712 42.267 1.00 92.69 91 THR A N 1
ATOM 754 C CA . THR A 1 91 ? -16.936 15.498 43.359 1.00 92.69 91 THR A CA 1
ATOM 755 C C . THR A 1 91 ? -16.446 16.847 42.851 1.00 92.69 91 THR A C 1
ATOM 757 O O . THR A 1 91 ? -15.939 16.970 41.737 1.00 92.69 91 THR A O 1
ATOM 760 N N . ASN A 1 92 ? -16.590 17.872 43.690 1.00 90.00 92 ASN A N 1
ATOM 761 C CA . ASN A 1 92 ? -15.989 19.178 43.450 1.00 90.00 92 ASN A CA 1
ATOM 762 C C . ASN A 1 92 ? -14.624 19.241 44.135 1.00 90.00 92 ASN A C 1
ATOM 764 O O . ASN A 1 92 ? -14.443 18.717 45.237 1.00 90.00 92 ASN A O 1
ATOM 768 N N . ARG A 1 93 ? -13.662 19.900 43.484 1.00 84.19 93 ARG A N 1
ATOM 769 C CA . ARG A 1 93 ? -12.353 20.176 44.080 1.00 84.19 93 ARG A CA 1
ATOM 770 C C . ARG A 1 93 ? -12.566 21.052 45.317 1.00 84.19 93 ARG A C 1
ATOM 772 O O . ARG A 1 93 ? -13.073 22.162 45.192 1.00 84.19 93 ARG A O 1
ATOM 779 N N . GLN A 1 94 ? -12.194 20.541 46.486 1.00 77.25 94 GLN A N 1
ATOM 780 C CA . GLN A 1 94 ? -12.157 21.323 47.721 1.00 77.25 94 GLN A CA 1
ATOM 781 C C . GLN A 1 94 ? -11.067 22.391 47.561 1.00 77.25 94 GLN A C 1
ATOM 783 O O . GLN A 1 94 ? -9.918 22.053 47.267 1.00 77.25 94 GLN A O 1
ATOM 788 N N . SER A 1 95 ? -11.432 23.664 47.691 1.00 70.75 95 SER A N 1
ATOM 789 C CA . SER A 1 95 ? -10.455 24.735 47.885 1.00 70.75 95 SER A CA 1
ATOM 790 C C . SER A 1 95 ? -9.959 24.638 49.324 1.00 70.75 95 SER A C 1
ATOM 792 O O . SER A 1 95 ? -10.773 24.631 50.242 1.00 70.75 95 SER A O 1
ATOM 794 N N . SER A 1 96 ? -8.650 24.506 49.513 1.00 67.25 96 SER A N 1
ATOM 795 C CA . SER A 1 96 ? -8.030 24.629 50.831 1.00 67.25 96 SER A CA 1
ATOM 796 C C . SER A 1 96 ? -8.054 26.103 51.240 1.00 67.25 96 SER A C 1
ATOM 798 O O . SER A 1 96 ? -7.489 26.918 50.506 1.00 67.25 96 SER A O 1
ATOM 800 N N . ASP A 1 97 ? -8.710 26.423 52.357 1.00 54.66 97 ASP A N 1
ATOM 801 C CA . ASP A 1 97 ? -8.506 27.687 53.083 1.00 54.66 97 ASP A CA 1
ATOM 802 C C . ASP A 1 97 ? -7.126 27.704 53.764 1.00 54.66 97 ASP A C 1
ATOM 804 O O . ASP A 1 97 ? -6.685 26.627 54.243 1.00 54.66 97 ASP A O 1
#

Sequence (97 aa):
NLTELTIFEAETVMYLPEHFVWKRNKRNNLEAFDKRTNVHRFTWQPHGSQFTIIESVPNECLLIKLQSPRKLDKDAVLQALNFDSSWVTVTNRQSSD

Secondary structure (DSSP, 8-state):
---EEEE---------GGGEEEEE-TT--EEEEETTT--EEEEE-GGGS-EEE--PPPSS-EEEEPPPPPPP-HHHHHHHTT--GGG----PPPPP-

Foldseek 3Di:
DCFKDKDDDDDDDDDDQVQWDWDADPQRWIWTAGPPPRHTAWTAHPPRPDIDGDDDRDPDIDMGGHDDDDPDDPVVVCVVVVHDPVVDDDDDDDDDD

Radius of gyration: 27.57 Å; chains: 1; bounding box: 48×40×77 Å

pLDDT: mean 92.45, std 7.09, range [54.66, 98.06]